Protein AF-A0A8H5TMP4-F1 (afdb_monomer_lite)

Secondary structure (DSSP, 8-state):
-------------------TT--S-TT----HHHHHHHHTT-S-B--TTTTTTT--B-EEB-SSGGGSSSEEETTEEE-GGGSTTGGGG---HHHHHHTTEEEEE-GGG-EEEEEPSSSPPGGGGG--

Organism: Fusarium heterosporum (NCBI:txid42747)

Sequence (128 aa):
MKLLTVSLSMLVSAISAIHLDCAADPNAQCDPAQYCTFTWNNGDCASPGWGSDDAVPLFNECVSDSSCNGKCVNSLCCNTDKLPNGEADCPTTDILSGCCYIRSPGPGGVGSWAPREGDRPSELSCGC

Structure (mmCIF, N/CA/C/O backbone):
data_AF-A0A8H5TMP4-F1
#
_entry.id   AF-A0A8H5TMP4-F1
#
loop_
_atom_site.group_PDB
_atom_site.id
_atom_site.type_symbol
_atom_site.label_atom_id
_atom_site.label_alt_id
_atom_site.label_comp_id
_atom_site.label_asym_id
_atom_site.label_entity_id
_atom_site.label_seq_id
_atom_site.pdbx_PDB_ins_code
_atom_site.Cartn_x
_atom_site.Cartn_y
_atom_site.Cartn_z
_atom_site.occupancy
_atom_site.B_iso_or_equiv
_atom_site.auth_seq_id
_atom_site.auth_comp_id
_atom_site.auth_asym_id
_atom_site.auth_atom_id
_atom_site.pdbx_PDB_model_num
ATOM 1 N N . MET A 1 1 ? -9.477 -43.027 45.858 1.00 41.84 1 MET A N 1
ATOM 2 C CA . MET A 1 1 ? -8.979 -42.884 44.473 1.00 41.84 1 MET A CA 1
ATOM 3 C C . MET A 1 1 ? -9.675 -41.677 43.860 1.00 41.84 1 MET A C 1
ATOM 5 O O . MET A 1 1 ? -10.896 -41.664 43.819 1.00 41.84 1 MET A O 1
ATOM 9 N N . LYS A 1 2 ? -8.923 -40.615 43.546 1.00 38.06 2 LYS A N 1
ATOM 10 C CA . LYS A 1 2 ? -9.437 -39.346 43.001 1.00 38.06 2 LYS A CA 1
ATOM 11 C C . LYS A 1 2 ? -9.620 -39.503 41.488 1.00 38.06 2 LYS A C 1
ATOM 13 O O . LYS A 1 2 ? -8.636 -39.774 40.808 1.00 38.06 2 LYS A O 1
ATOM 18 N N . LEU A 1 3 ? -10.844 -39.347 40.978 1.00 38.72 3 LEU A N 1
ATOM 19 C CA . LEU A 1 3 ? -11.077 -39.173 39.543 1.00 38.72 3 LEU A CA 1
ATOM 20 C C . LEU A 1 3 ? -10.707 -37.732 39.172 1.00 38.72 3 LEU A C 1
ATOM 22 O O . LEU A 1 3 ? -11.315 -36.787 39.668 1.00 38.72 3 LEU A O 1
ATOM 26 N N . LEU A 1 4 ? -9.684 -37.578 38.334 1.00 41.12 4 LEU A N 1
ATOM 27 C CA . LEU A 1 4 ? -9.340 -36.318 37.683 1.00 41.12 4 LEU A CA 1
ATOM 28 C C . LEU A 1 4 ? -10.185 -36.195 36.415 1.00 41.12 4 LEU A C 1
ATOM 30 O O . LEU A 1 4 ? -9.954 -36.901 35.435 1.00 41.12 4 LEU A O 1
ATOM 34 N N . THR A 1 5 ? -11.173 -35.308 36.448 1.00 44.91 5 THR A N 1
ATOM 35 C CA . THR A 1 5 ? -11.921 -34.884 35.265 1.00 44.91 5 THR A CA 1
ATOM 36 C C . THR A 1 5 ? -11.009 -33.988 34.430 1.00 44.91 5 THR A C 1
ATOM 38 O O . THR A 1 5 ? -10.711 -32.861 34.822 1.00 44.91 5 THR A O 1
ATOM 41 N N . VAL A 1 6 ? -10.524 -34.493 33.297 1.00 41.47 6 VAL A N 1
ATOM 42 C CA . VAL A 1 6 ? -9.788 -33.689 32.316 1.00 41.47 6 VAL A CA 1
ATOM 43 C C . VAL A 1 6 ? -10.819 -32.911 31.504 1.00 41.47 6 VAL A C 1
ATOM 45 O O . VAL A 1 6 ? -11.528 -33.479 30.677 1.00 41.47 6 VAL A O 1
ATOM 48 N N . SER A 1 7 ? -10.940 -31.614 31.785 1.00 49.72 7 SER A N 1
ATOM 49 C CA . SER A 1 7 ? -11.735 -30.696 30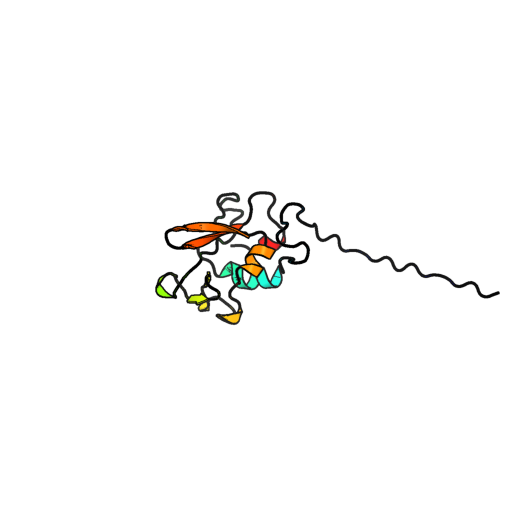.972 1.00 49.72 7 SER A CA 1
ATOM 50 C C . SER A 1 7 ? -10.984 -30.436 29.669 1.00 49.72 7 SER A C 1
ATOM 52 O O . SER A 1 7 ? -9.974 -29.735 29.653 1.00 49.72 7 SER A O 1
ATOM 54 N N . LEU A 1 8 ? -11.458 -31.044 28.583 1.00 39.72 8 LEU A N 1
ATOM 55 C CA . LEU A 1 8 ? -10.983 -30.795 27.229 1.00 39.72 8 LEU A CA 1
ATOM 56 C C . LEU A 1 8 ? -11.587 -29.462 26.763 1.00 39.72 8 LEU A C 1
ATOM 58 O O . LEU A 1 8 ? -12.682 -29.430 26.205 1.00 39.72 8 LEU A O 1
ATOM 62 N N . SER A 1 9 ? -10.912 -28.350 27.060 1.00 47.06 9 SER A N 1
ATOM 63 C CA . SER A 1 9 ? -11.263 -27.051 26.482 1.00 47.06 9 SER A CA 1
ATOM 64 C C . SER A 1 9 ? -11.087 -27.136 24.969 1.00 47.06 9 SER A C 1
ATOM 66 O O . SER A 1 9 ? -9.966 -27.240 24.475 1.00 47.06 9 SER A O 1
ATOM 68 N N . MET A 1 10 ? -12.205 -27.123 24.244 1.00 39.44 10 MET A N 1
ATOM 69 C CA . MET A 1 10 ? -12.232 -26.931 22.799 1.00 39.44 10 MET A CA 1
ATOM 70 C C . MET A 1 10 ? -11.529 -25.607 22.483 1.00 39.44 10 MET A C 1
ATOM 72 O O . MET A 1 10 ? -12.084 -24.536 22.730 1.00 39.44 10 MET A O 1
ATOM 76 N N . LEU A 1 11 ? -10.311 -25.673 21.936 1.00 38.59 11 LEU A N 1
ATOM 77 C CA . LEU A 1 11 ? -9.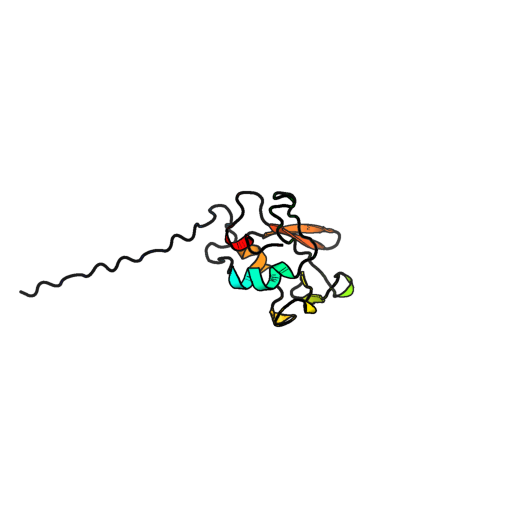810 -24.593 21.097 1.00 38.59 11 LEU A CA 1
ATOM 78 C C . LEU A 1 11 ? -10.761 -24.523 19.902 1.00 38.59 11 LEU A C 1
ATOM 80 O O . LEU A 1 11 ? -10.691 -25.344 18.988 1.00 38.59 11 LEU A O 1
ATOM 84 N N . VAL A 1 12 ? -11.673 -23.555 19.925 1.00 38.44 12 VAL A N 1
ATOM 85 C CA . VAL A 1 12 ? -12.284 -23.053 18.701 1.00 38.44 12 VAL A CA 1
ATOM 86 C C . VAL A 1 12 ? -11.155 -22.341 17.969 1.00 38.44 12 VAL A C 1
ATOM 88 O O . VAL A 1 12 ? -10.910 -21.156 18.175 1.00 38.44 12 VAL A O 1
ATOM 91 N N . SER A 1 13 ? -10.395 -23.092 17.174 1.00 40.19 13 SER A N 1
ATOM 92 C CA . SER A 1 13 ? -9.612 -22.496 16.105 1.00 40.19 13 SER A CA 1
ATOM 93 C C . SER A 1 13 ? -10.632 -21.823 15.202 1.00 40.19 13 SER A C 1
ATOM 95 O O . SER A 1 13 ? -11.361 -22.500 14.479 1.00 40.19 13 SER A O 1
ATOM 97 N N . ALA A 1 14 ? -10.744 -20.499 15.312 1.00 39.28 14 ALA A N 1
ATOM 98 C CA . ALA A 1 14 ? -11.318 -19.7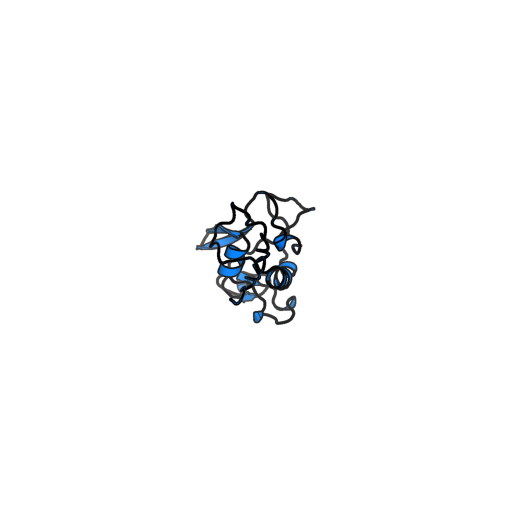00 14.253 1.00 39.28 14 ALA A CA 1
ATOM 99 C C . ALA A 1 14 ? -10.510 -20.064 13.010 1.00 39.28 14 ALA A C 1
ATOM 101 O O . ALA A 1 14 ? -9.348 -19.686 12.870 1.00 39.28 14 ALA A O 1
ATOM 102 N N . ILE A 1 15 ? -11.093 -20.908 12.165 1.00 44.28 15 ILE A N 1
ATOM 103 C CA . ILE A 1 15 ? -10.634 -21.075 10.801 1.00 44.28 15 ILE A CA 1
ATOM 104 C C . ILE A 1 15 ? -11.044 -19.756 10.159 1.00 44.28 15 ILE A C 1
ATOM 106 O O . ILE A 1 15 ? -12.109 -19.651 9.557 1.00 44.28 15 ILE A O 1
ATOM 110 N N . SER A 1 16 ? -10.237 -18.712 10.371 1.00 42.50 16 SER A N 1
ATOM 111 C CA . SER A 1 16 ? -10.136 -17.651 9.383 1.00 42.50 16 SER A CA 1
ATOM 112 C C . SER A 1 16 ? -9.931 -18.400 8.082 1.00 42.50 16 SER A C 1
ATOM 114 O O . SER A 1 16 ? -9.061 -19.274 8.026 1.00 42.50 16 SER A O 1
ATOM 116 N N . ALA A 1 17 ? -10.812 -18.186 7.109 1.00 42.97 17 ALA A N 1
ATOM 117 C CA . ALA A 1 17 ? -10.637 -18.743 5.788 1.00 42.97 17 ALA A CA 1
ATOM 118 C C . ALA A 1 17 ? -9.253 -18.290 5.324 1.00 42.97 17 ALA A C 1
ATOM 120 O O . ALA A 1 17 ? -9.056 -17.145 4.936 1.00 42.97 17 ALA A O 1
ATOM 121 N N . ILE A 1 18 ? -8.259 -19.165 5.478 1.00 45.44 18 ILE A N 1
ATOM 122 C CA . ILE A 1 18 ? -6.948 -18.950 4.908 1.00 45.44 18 ILE A CA 1
ATOM 123 C C . ILE A 1 18 ? -7.265 -18.987 3.426 1.00 45.44 18 ILE A C 1
ATOM 125 O O . ILE A 1 18 ? -7.611 -20.049 2.905 1.00 45.44 18 ILE A O 1
ATOM 129 N N . HIS A 1 19 ? -7.250 -17.823 2.782 1.00 48.38 19 HIS A N 1
ATOM 130 C CA . HIS A 1 19 ? -7.193 -17.735 1.336 1.00 48.38 19 HIS A CA 1
ATOM 131 C C . HIS A 1 19 ? -5.973 -18.562 0.934 1.00 48.38 19 HIS A C 1
ATOM 133 O O . HIS A 1 19 ? -4.838 -18.100 1.037 1.00 48.38 19 HIS A 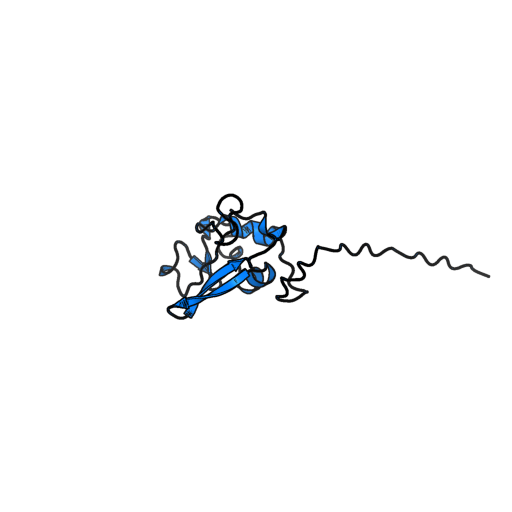O 1
ATOM 139 N N . LEU A 1 20 ? -6.206 -19.831 0.585 1.00 44.38 20 LEU A N 1
ATOM 140 C CA . LEU A 1 20 ? -5.176 -20.860 0.412 1.00 44.38 20 LEU A CA 1
ATOM 141 C C . LEU A 1 20 ? -4.172 -20.467 -0.688 1.00 44.38 20 LEU A C 1
ATOM 143 O O . LEU A 1 20 ? -3.061 -20.987 -0.740 1.00 44.38 20 LEU A O 1
ATOM 147 N N . ASP A 1 21 ? -4.547 -19.484 -1.506 1.00 52.22 21 ASP A N 1
ATOM 148 C CA . ASP A 1 21 ? -3.784 -18.926 -2.610 1.00 52.22 21 ASP A CA 1
ATOM 149 C C . ASP A 1 21 ? -3.118 -17.567 -2.310 1.00 52.22 21 ASP A C 1
ATOM 151 O O . ASP A 1 21 ? -2.347 -17.082 -3.133 1.00 52.22 21 ASP A O 1
ATOM 155 N N . CYS A 1 22 ? -3.345 -16.939 -1.156 1.00 55.81 22 CYS A N 1
ATOM 156 C CA . CYS A 1 22 ? -2.687 -15.687 -0.756 1.00 55.81 22 CYS A CA 1
ATOM 157 C C . CYS A 1 22 ? -1.468 -15.930 0.146 1.00 55.81 22 CYS A C 1
ATOM 159 O O . CYS A 1 22 ? -1.303 -15.290 1.179 1.00 55.81 22 CYS A O 1
ATOM 161 N N . ALA A 1 23 ? -0.602 -16.885 -0.184 1.00 48.66 23 ALA A N 1
ATOM 162 C CA . ALA A 1 23 ? 0.581 -17.133 0.635 1.00 48.66 23 ALA A CA 1
ATOM 163 C C . ALA A 1 23 ? 1.699 -16.110 0.341 1.00 48.66 23 ALA A C 1
ATOM 165 O O . ALA A 1 23 ? 2.709 -16.445 -0.276 1.00 48.66 23 ALA A O 1
ATOM 166 N N . ALA A 1 24 ? 1.536 -14.874 0.813 1.00 48.69 24 ALA A N 1
ATOM 167 C CA . ALA A 1 24 ? 2.658 -14.029 1.209 1.00 48.69 24 ALA A CA 1
ATOM 168 C C . ALA A 1 24 ? 2.711 -14.063 2.745 1.00 48.69 24 ALA A C 1
ATOM 170 O O . ALA A 1 24 ? 2.100 -13.242 3.404 1.00 48.69 24 ALA A O 1
ATOM 171 N N . ASP A 1 25 ? 3.394 -15.077 3.289 1.00 51.16 25 ASP A N 1
ATOM 172 C CA . ASP A 1 25 ? 3.502 -15.401 4.724 1.00 51.16 25 ASP A CA 1
ATOM 173 C C . ASP A 1 25 ? 2.180 -15.847 5.407 1.00 51.16 25 ASP A C 1
ATOM 175 O O . ASP A 1 25 ? 1.275 -15.044 5.615 1.00 51.16 25 ASP A O 1
ATOM 179 N N . PRO A 1 26 ? 2.052 -17.116 5.847 1.00 47.22 26 PRO A N 1
ATOM 180 C CA . PRO A 1 26 ? 0.881 -17.584 6.601 1.00 47.22 26 PRO A CA 1
ATOM 181 C C . PRO A 1 26 ? 0.676 -16.887 7.963 1.00 47.22 26 PRO A C 1
ATOM 183 O O . PRO A 1 26 ? -0.348 -17.118 8.606 1.00 47.22 26 PRO A O 1
ATOM 186 N N . ASN A 1 27 ? 1.623 -16.054 8.412 1.00 48.97 27 ASN A N 1
ATOM 187 C CA . ASN A 1 27 ? 1.503 -15.212 9.604 1.00 48.97 27 ASN A CA 1
ATOM 188 C C . ASN A 1 27 ? 1.148 -13.750 9.291 1.00 48.97 27 ASN A C 1
ATOM 190 O O . ASN A 1 27 ? 0.788 -13.017 10.212 1.00 48.97 27 ASN A O 1
ATOM 194 N N . ALA A 1 28 ? 1.239 -13.311 8.032 1.00 55.56 28 ALA A N 1
ATOM 195 C CA . ALA A 1 28 ? 0.822 -11.975 7.622 1.00 55.56 28 ALA A CA 1
ATOM 196 C C . ALA A 1 28 ? -0.668 -12.015 7.268 1.00 55.56 28 ALA A C 1
ATOM 198 O O . ALA A 1 28 ? -1.062 -12.161 6.116 1.00 55.56 28 ALA A O 1
ATOM 199 N N . GLN A 1 29 ? -1.513 -11.944 8.293 1.00 67.88 29 GLN A N 1
ATOM 200 C CA . GLN A 1 29 ? -2.945 -11.760 8.094 1.00 67.88 29 GLN A CA 1
ATOM 201 C C . GLN A 1 29 ? -3.211 -10.288 7.785 1.00 67.88 29 GLN A C 1
ATOM 203 O O . GLN A 1 29 ? -2.753 -9.410 8.516 1.00 67.88 29 GLN A O 1
ATOM 208 N N . CYS A 1 30 ? -3.958 -10.021 6.716 1.00 79.25 30 CYS A N 1
ATOM 209 C CA . CYS A 1 30 ? -4.501 -8.694 6.469 1.00 79.25 30 CYS A CA 1
ATOM 210 C C . CYS A 1 30 ? -5.370 -8.290 7.660 1.00 79.25 30 CYS A C 1
ATOM 212 O O . CYS A 1 30 ? -6.385 -8.935 7.919 1.00 79.25 30 CYS A O 1
ATOM 214 N N . ASP A 1 31 ? -4.978 -7.250 8.395 1.00 84.44 31 ASP A N 1
ATOM 215 C CA . ASP A 1 31 ? -5.850 -6.655 9.403 1.00 84.44 31 ASP A CA 1
ATOM 216 C C . ASP A 1 31 ? -6.907 -5.815 8.671 1.00 84.44 31 ASP A C 1
ATOM 218 O O . ASP A 1 31 ? -6.558 -4.777 8.092 1.00 84.44 31 ASP A O 1
ATOM 222 N N . PRO A 1 32 ? -8.194 -6.214 8.697 1.00 82.81 32 PRO A N 1
ATOM 223 C CA . PRO A 1 32 ? -9.235 -5.472 8.012 1.00 82.81 32 PRO A CA 1
ATOM 224 C C . PRO A 1 32 ? -9.334 -4.052 8.554 1.00 82.81 32 PRO A C 1
ATOM 226 O O . PRO A 1 32 ? -9.410 -3.124 7.770 1.00 82.81 32 PRO A O 1
ATOM 229 N N . ALA A 1 33 ? -9.272 -3.837 9.871 1.00 85.62 33 ALA A N 1
ATOM 230 C CA . ALA A 1 33 ? -9.437 -2.502 10.444 1.00 85.62 33 ALA A CA 1
ATOM 231 C C . ALA A 1 33 ? -8.319 -1.555 9.987 1.00 85.62 33 ALA A C 1
ATOM 233 O O . ALA A 1 33 ? -8.580 -0.405 9.614 1.00 85.62 33 ALA A O 1
ATOM 234 N N . GLN A 1 34 ? -7.084 -2.057 9.951 1.00 87.31 34 GLN A N 1
ATOM 235 C CA . GLN A 1 34 ? -5.951 -1.310 9.420 1.00 87.31 34 GLN A CA 1
ATOM 236 C C . GLN A 1 34 ? -6.121 -1.042 7.919 1.00 87.31 34 GLN A C 1
ATOM 238 O O . GLN A 1 34 ? -5.982 0.101 7.491 1.00 87.31 34 GLN A O 1
ATOM 243 N N . TYR A 1 35 ? -6.500 -2.055 7.135 1.00 87.00 35 TYR A N 1
ATOM 244 C CA . TYR A 1 35 ? -6.773 -1.927 5.701 1.00 87.00 35 TYR A CA 1
ATOM 245 C C . TYR A 1 35 ? -7.864 -0.888 5.404 1.00 87.00 35 TYR A C 1
ATOM 247 O O . TYR A 1 35 ? -7.658 0.045 4.627 1.00 87.00 35 TYR A O 1
ATOM 255 N N . CYS A 1 36 ? -9.014 -0.976 6.074 1.00 86.06 36 CYS A N 1
ATOM 256 C CA . CYS A 1 36 ? -10.130 -0.043 5.908 1.00 86.06 36 CYS A CA 1
ATOM 257 C C . CYS A 1 36 ? -9.710 1.405 6.219 1.00 86.06 36 CYS A C 1
ATOM 259 O O . CYS A 1 36 ? -10.224 2.333 5.603 1.00 86.06 36 CYS A O 1
ATOM 261 N N . THR A 1 37 ? -8.753 1.610 7.133 1.00 89.19 37 THR A N 1
ATOM 262 C CA . THR A 1 37 ? -8.282 2.954 7.504 1.00 89.19 37 THR A CA 1
ATOM 263 C C . THR A 1 37 ? -7.634 3.677 6.326 1.00 89.19 37 THR A C 1
ATOM 265 O O . THR A 1 37 ? -7.865 4.871 6.143 1.00 89.19 37 THR A O 1
ATOM 268 N N . PHE A 1 38 ? -6.857 2.967 5.503 1.00 87.69 38 PHE A N 1
ATOM 269 C CA . PHE A 1 38 ? -6.102 3.593 4.419 1.00 87.69 38 PHE A CA 1
ATOM 270 C C . PHE A 1 38 ? -6.658 3.367 3.019 1.00 87.69 38 PHE A C 1
ATOM 272 O O . PHE A 1 38 ? -6.155 3.944 2.071 1.00 87.69 38 PHE A O 1
ATOM 279 N N . THR A 1 39 ? -7.678 2.546 2.830 1.00 83.81 39 THR A N 1
ATOM 280 C CA . THR A 1 39 ? -8.150 2.179 1.480 1.00 83.81 39 THR A CA 1
ATOM 281 C C . THR A 1 39 ? -9.042 3.218 0.834 1.00 83.81 39 THR A C 1
ATOM 283 O O . THR A 1 39 ? -9.023 3.382 -0.382 1.00 83.81 39 THR A O 1
ATOM 286 N N . TRP A 1 40 ? -9.733 3.999 1.657 1.00 68.44 40 TRP A N 1
ATOM 287 C CA . TRP A 1 40 ? -10.583 5.110 1.233 1.00 68.44 40 TRP A CA 1
ATOM 288 C C . TRP A 1 40 ? -9.784 6.342 0.787 1.00 68.44 40 TRP A C 1
ATOM 290 O O . TRP A 1 40 ? -10.358 7.348 0.371 1.00 68.44 40 TRP A O 1
ATOM 300 N N . ASN A 1 41 ? -8.453 6.294 0.893 1.00 69.06 41 ASN A N 1
ATOM 301 C CA . ASN A 1 41 ? -7.579 7.411 0.558 1.00 69.06 41 ASN A CA 1
ATOM 302 C C . ASN A 1 41 ? -7.095 7.392 -0.898 1.00 69.06 41 ASN A C 1
ATOM 304 O O . ASN A 1 41 ? -6.364 8.302 -1.287 1.00 69.06 41 ASN A O 1
ATOM 308 N N . ASN A 1 42 ? -7.468 6.386 -1.691 1.00 67.12 42 ASN A N 1
ATOM 309 C CA . ASN A 1 42 ? -6.924 6.193 -3.025 1.00 67.12 42 ASN A CA 1
ATOM 310 C C . ASN A 1 42 ? -7.941 6.572 -4.106 1.00 67.12 42 ASN A C 1
ATOM 312 O O . ASN A 1 42 ? -9.102 6.189 -4.034 1.00 67.12 42 ASN A O 1
ATOM 316 N N . GLY A 1 43 ? -7.506 7.362 -5.090 1.00 63.56 43 GLY A N 1
ATOM 317 C CA . GLY A 1 43 ? -8.354 7.791 -6.205 1.00 63.56 43 GLY A CA 1
ATOM 318 C C . GLY A 1 43 ? -8.443 6.761 -7.332 1.00 63.56 43 GLY A C 1
ATOM 319 O O . GLY A 1 43 ? -9.361 6.837 -8.146 1.00 63.56 43 GLY A O 1
ATOM 320 N N . ASP A 1 44 ? -7.513 5.802 -7.368 1.00 75.12 44 ASP A N 1
ATOM 321 C CA . ASP A 1 44 ? -7.476 4.738 -8.368 1.00 75.12 44 ASP A CA 1
ATOM 322 C C . ASP A 1 44 ? -8.246 3.515 -7.862 1.00 75.12 44 ASP A C 1
ATOM 324 O O . ASP A 1 44 ? -7.695 2.563 -7.301 1.00 75.12 44 ASP A O 1
ATOM 328 N N . CYS A 1 45 ? -9.560 3.575 -8.062 1.00 76.75 45 CYS A N 1
ATOM 329 C CA . CYS A 1 45 ? -10.514 2.541 -7.690 1.00 76.75 45 CYS A CA 1
ATOM 330 C C . CYS A 1 45 ? -10.981 1.797 -8.944 1.00 76.75 45 CYS A C 1
ATOM 332 O O . CYS A 1 45 ? -11.861 2.281 -9.649 1.00 76.75 45 CYS A O 1
ATOM 334 N N . ALA A 1 46 ? -10.355 0.658 -9.242 1.00 72.06 46 ALA A N 1
ATOM 335 C CA . ALA A 1 46 ? -10.813 -0.366 -10.190 1.00 72.06 46 ALA A CA 1
ATOM 336 C C . ALA A 1 46 ? -9.665 -1.359 -10.393 1.00 72.06 46 ALA A C 1
ATOM 338 O O . ALA A 1 46 ? -8.824 -1.186 -11.278 1.00 72.06 46 ALA A O 1
ATOM 339 N N . SER A 1 47 ? -9.620 -2.411 -9.576 1.00 77.62 47 SER A N 1
ATOM 340 C CA . SER A 1 47 ? -8.760 -3.544 -9.903 1.00 77.62 47 SER A CA 1
ATOM 341 C C . SER A 1 47 ? -9.228 -4.151 -11.235 1.00 77.62 47 SER A C 1
ATOM 343 O O . SER A 1 47 ? -10.427 -4.418 -11.376 1.00 77.62 47 SER A O 1
ATOM 345 N N . PRO A 1 48 ? -8.333 -4.379 -12.216 1.00 69.56 48 PRO A N 1
ATOM 346 C CA . PRO A 1 48 ? -8.716 -4.853 -13.548 1.00 69.56 48 PRO A CA 1
ATOM 347 C C . PRO A 1 48 ? -9.479 -6.189 -13.539 1.00 69.56 48 PRO A C 1
ATOM 349 O O . PRO A 1 48 ? -10.244 -6.443 -14.467 1.00 69.56 48 PRO A O 1
ATOM 352 N N . GLY A 1 49 ? -9.334 -6.994 -12.482 1.00 72.25 49 GLY A N 1
ATOM 353 C CA . GLY A 1 49 ? -10.008 -8.285 -12.331 1.00 72.25 49 GLY A CA 1
ATOM 354 C C . GLY A 1 49 ? -11.386 -8.252 -11.664 1.00 72.25 49 GLY A C 1
ATOM 355 O O . GLY A 1 49 ? -12.073 -9.270 -11.688 1.00 72.25 49 GLY A O 1
ATOM 356 N N . TRP A 1 50 ? -11.802 -7.126 -11.069 1.00 75.00 50 TRP A N 1
ATOM 357 C CA . TRP A 1 50 ? -13.018 -7.057 -10.237 1.00 75.00 50 TRP A CA 1
ATOM 358 C C . TRP A 1 50 ? -14.073 -6.051 -10.726 1.00 75.00 50 TRP A C 1
ATOM 360 O O . TRP A 1 50 ? -15.215 -6.086 -10.294 1.00 75.00 50 TRP A O 1
ATOM 370 N N . GLY A 1 51 ? -13.776 -5.230 -11.734 1.00 71.06 51 GLY A N 1
ATOM 371 C CA . GLY A 1 51 ? -14.771 -4.304 -12.289 1.00 71.06 51 GLY A CA 1
ATOM 372 C C . GLY A 1 51 ? -15.138 -3.164 -11.327 1.00 71.06 51 GLY A C 1
ATOM 373 O O . GLY A 1 51 ? -14.526 -2.989 -10.277 1.00 71.06 51 GLY A O 1
ATOM 374 N N . SER A 1 52 ? -16.096 -2.322 -11.727 1.00 71.81 52 SER A N 1
ATOM 375 C CA . SER A 1 52 ? -16.435 -1.088 -10.997 1.00 71.81 52 SER A CA 1
ATOM 376 C C . SER A 1 52 ? -17.320 -1.304 -9.771 1.00 71.81 52 SER A C 1
ATOM 378 O O . SER A 1 52 ? -17.236 -0.521 -8.833 1.00 71.81 52 SER A O 1
ATOM 380 N N . ASP A 1 53 ? -18.165 -2.338 -9.783 1.00 71.75 53 ASP A N 1
ATOM 381 C CA . ASP A 1 53 ? -19.085 -2.642 -8.676 1.00 71.75 53 ASP A CA 1
ATOM 382 C C . ASP A 1 53 ? -18.375 -3.394 -7.532 1.00 71.75 53 ASP A C 1
ATOM 384 O O . ASP A 1 53 ? -18.840 -3.375 -6.395 1.00 71.75 53 ASP A O 1
ATOM 388 N N . ASP A 1 54 ? -17.207 -3.982 -7.821 1.00 72.56 54 ASP A N 1
ATOM 389 C CA . ASP A 1 54 ? -16.271 -4.554 -6.849 1.00 72.56 54 ASP A CA 1
ATOM 390 C C . ASP A 1 54 ? -14.933 -3.798 -6.869 1.00 72.56 54 ASP A C 1
ATOM 392 O O . ASP A 1 54 ? -13.850 -4.393 -6.853 1.00 72.56 54 ASP A O 1
ATOM 396 N N . ALA A 1 55 ? -15.000 -2.465 -6.929 1.00 79.31 55 ALA A N 1
ATOM 397 C CA . ALA A 1 55 ? -13.810 -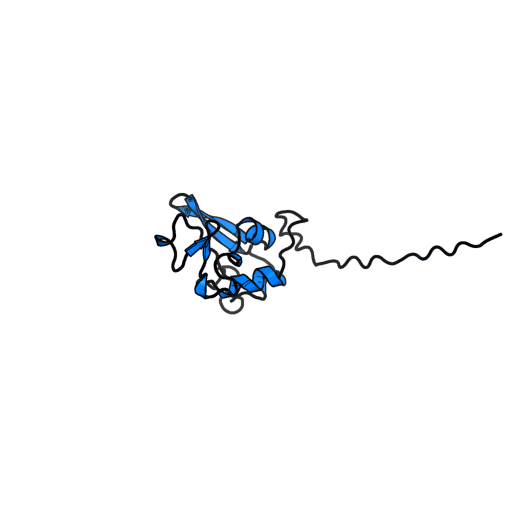1.633 -6.937 1.00 79.31 55 ALA A CA 1
ATOM 398 C C . ALA A 1 55 ? -12.949 -1.894 -5.689 1.00 79.31 55 ALA A C 1
ATOM 400 O O . ALA A 1 55 ? -13.405 -1.949 -4.548 1.00 79.31 55 ALA A O 1
ATOM 401 N N . VAL A 1 56 ? -11.653 -2.070 -5.923 1.00 84.50 56 VAL A N 1
ATOM 402 C CA . VAL A 1 56 ? -10.643 -2.215 -4.876 1.00 84.50 56 VAL A CA 1
ATOM 403 C C . VAL A 1 56 ? -9.505 -1.258 -5.222 1.00 84.50 56 VAL A C 1
ATOM 405 O O . VAL A 1 56 ? -9.153 -1.153 -6.404 1.00 84.50 56 VAL A O 1
ATOM 408 N N . PRO A 1 57 ? -8.950 -0.526 -4.239 1.00 87.50 57 PRO A N 1
ATOM 409 C CA . PRO A 1 57 ? -7.913 0.467 -4.494 1.00 87.50 57 PRO A CA 1
ATOM 410 C C . PRO A 1 57 ? -6.635 -0.170 -5.043 1.00 87.50 57 PRO A C 1
ATOM 412 O O . PRO A 1 57 ? -6.243 -1.255 -4.605 1.00 87.50 57 PRO A O 1
ATOM 415 N N . LEU A 1 58 ? -5.966 0.541 -5.954 1.00 87.75 58 LEU A N 1
ATOM 416 C CA . LEU A 1 58 ? -4.656 0.205 -6.521 1.00 87.75 58 LEU A CA 1
ATOM 417 C C . LEU A 1 58 ? -3.575 1.143 -5.988 1.00 87.75 58 LEU A C 1
ATOM 419 O O . LEU A 1 58 ? -3.656 2.345 -6.207 1.00 87.75 58 LEU A O 1
ATOM 423 N N . PHE A 1 59 ? -2.525 0.642 -5.341 1.00 90.19 59 PHE A N 1
ATOM 424 C CA . PHE A 1 59 ? -1.513 1.515 -4.729 1.00 90.19 59 PHE A CA 1
ATOM 425 C C . PHE A 1 59 ? -0.304 1.712 -5.640 1.00 90.19 59 PHE A C 1
ATOM 427 O O . PHE A 1 59 ? 0.361 0.753 -6.018 1.00 90.19 59 PHE A O 1
ATOM 434 N N . ASN A 1 60 ? 0.020 2.961 -5.960 1.00 91.25 60 ASN A N 1
ATOM 435 C CA . ASN A 1 60 ? 1.182 3.292 -6.782 1.00 91.25 60 ASN A CA 1
ATOM 436 C C . ASN A 1 60 ? 2.401 3.579 -5.906 1.00 91.25 60 ASN A C 1
ATOM 438 O O . ASN A 1 60 ? 2.297 4.270 -4.891 1.00 91.25 60 ASN A O 1
ATOM 442 N N . GLU A 1 61 ? 3.560 3.065 -6.305 1.00 93.12 61 GLU A N 1
ATOM 443 C CA . GLU A 1 61 ? 4.823 3.418 -5.668 1.00 93.12 61 GLU A CA 1
ATOM 444 C C . GLU A 1 61 ? 5.313 4.796 -6.103 1.00 93.12 61 GLU A C 1
ATOM 446 O O . GLU A 1 61 ? 4.961 5.313 -7.164 1.00 93.12 61 GLU A O 1
ATOM 451 N N . CYS A 1 62 ? 6.181 5.376 -5.286 1.00 92.19 62 CYS A N 1
ATOM 452 C CA . CYS A 1 62 ? 6.720 6.706 -5.501 1.00 92.19 62 CYS A CA 1
ATOM 453 C C . CYS A 1 62 ? 8.157 6.823 -4.999 1.00 92.19 62 CYS A C 1
ATOM 455 O O . CYS A 1 62 ? 8.613 6.058 -4.150 1.00 92.19 62 CYS A O 1
ATOM 457 N N . VAL A 1 63 ? 8.861 7.829 -5.519 1.00 92.50 63 VAL A N 1
ATOM 458 C CA . VAL A 1 63 ? 10.216 8.209 -5.075 1.00 92.50 63 VAL A CA 1
ATOM 459 C C . VAL A 1 63 ? 10.252 9.583 -4.401 1.00 92.50 63 VAL A C 1
ATOM 461 O O . VAL A 1 63 ? 11.205 9.901 -3.695 1.00 92.50 63 VAL A O 1
ATOM 464 N N . SER A 1 64 ? 9.229 10.411 -4.628 1.00 93.12 64 SER A N 1
ATOM 465 C CA . SER A 1 64 ? 9.088 11.757 -4.065 1.00 93.12 64 SER A CA 1
ATOM 466 C C . SER A 1 64 ? 7.634 12.228 -4.118 1.00 93.12 64 SER A C 1
ATOM 468 O O . SER A 1 64 ? 6.860 11.773 -4.962 1.00 93.12 64 SER A O 1
ATOM 470 N N . ASP A 1 65 ? 7.273 13.204 -3.281 1.00 92.38 65 ASP A N 1
ATOM 471 C CA . ASP A 1 65 ? 5.921 13.791 -3.249 1.00 92.38 65 ASP A CA 1
ATOM 472 C C . ASP A 1 65 ? 5.465 14.304 -4.624 1.00 92.38 65 ASP A C 1
ATOM 474 O O . ASP A 1 65 ? 4.308 14.153 -4.998 1.00 92.38 65 ASP A O 1
ATOM 478 N N . SER A 1 66 ? 6.389 14.823 -5.440 1.00 90.44 66 SER A N 1
ATOM 479 C CA . SER A 1 66 ? 6.101 15.323 -6.793 1.00 90.44 66 SER A CA 1
ATOM 480 C C . SER A 1 66 ? 5.591 14.262 -7.777 1.00 90.44 66 SER A C 1
ATOM 482 O O . SER A 1 66 ? 5.116 14.621 -8.850 1.00 90.44 66 SER A O 1
ATOM 484 N N . SER A 1 67 ? 5.743 12.973 -7.456 1.00 87.12 67 SER A N 1
ATOM 485 C CA . SER A 1 67 ? 5.241 11.856 -8.271 1.00 87.12 67 SER A CA 1
ATOM 486 C C . SER A 1 67 ? 3.830 11.402 -7.883 1.00 87.12 67 SER A C 1
ATOM 488 O O . SER A 1 67 ? 3.263 10.547 -8.556 1.00 87.12 67 SER A O 1
ATOM 490 N N . CYS A 1 68 ? 3.250 11.998 -6.839 1.00 87.25 68 CYS A N 1
ATOM 491 C CA . CYS A 1 68 ? 1.953 11.631 -6.292 1.00 87.25 68 CYS A CA 1
ATOM 492 C C . CYS A 1 68 ? 0.966 12.797 -6.349 1.00 87.25 68 CYS A C 1
ATOM 494 O O . CYS A 1 68 ? 1.340 13.964 -6.267 1.00 87.25 68 CYS A O 1
ATOM 496 N N . ASN A 1 69 ? -0.326 12.476 -6.379 1.00 83.38 69 ASN A N 1
ATOM 497 C CA . ASN A 1 69 ? -1.383 13.433 -6.052 1.00 83.38 69 ASN A CA 1
ATOM 498 C C . ASN A 1 69 ? -1.613 13.482 -4.527 1.00 83.38 69 ASN A C 1
ATOM 500 O O . ASN A 1 69 ? -2.734 13.310 -4.073 1.00 83.38 69 ASN A O 1
ATOM 504 N N . GLY A 1 70 ? -0.535 13.628 -3.751 1.00 87.62 70 GLY A N 1
ATOM 505 C CA . GLY A 1 70 ? -0.501 13.449 -2.298 1.00 87.62 70 GLY A CA 1
ATOM 506 C C . GLY A 1 70 ? 0.939 13.483 -1.784 1.00 87.62 70 GLY A C 1
ATOM 507 O O . GLY A 1 70 ? 1.769 14.220 -2.314 1.00 87.62 70 GLY A O 1
ATOM 508 N N . LYS A 1 71 ? 1.255 12.663 -0.781 1.00 92.44 71 LYS A N 1
ATOM 509 C CA . LYS A 1 71 ? 2.612 12.496 -0.245 1.00 92.44 71 LYS A CA 1
ATOM 510 C C . LYS A 1 71 ? 3.167 11.117 -0.556 1.00 92.44 71 LYS A C 1
ATOM 512 O O . LYS A 1 71 ? 2.426 10.138 -0.616 1.00 92.44 71 LYS A O 1
ATOM 517 N N . CYS A 1 72 ? 4.477 11.050 -0.732 1.00 93.69 72 CYS A N 1
ATOM 518 C CA . CYS A 1 72 ? 5.201 9.807 -0.883 1.00 93.69 72 CYS A CA 1
ATOM 519 C C . CYS A 1 72 ? 5.632 9.296 0.492 1.00 93.69 72 CYS A C 1
ATOM 521 O O . CYS A 1 72 ? 6.636 9.735 1.052 1.00 93.69 72 CYS A O 1
ATOM 523 N N . VAL A 1 73 ? 4.853 8.369 1.046 1.00 94.19 73 VAL A N 1
ATOM 524 C CA . VAL A 1 73 ? 5.054 7.816 2.391 1.00 94.19 73 VAL A CA 1
ATOM 525 C C . VAL A 1 73 ? 5.264 6.318 2.257 1.00 94.19 73 VAL A C 1
ATOM 527 O O . VAL A 1 73 ? 4.527 5.656 1.536 1.00 94.19 73 VAL A O 1
ATOM 530 N N . ASN A 1 74 ? 6.288 5.766 2.909 1.00 94.06 74 ASN A N 1
ATOM 531 C CA . ASN A 1 74 ? 6.633 4.340 2.797 1.00 94.06 74 ASN A CA 1
ATOM 532 C C . ASN A 1 74 ? 6.836 3.864 1.341 1.00 94.06 74 ASN A C 1
ATOM 534 O O . ASN A 1 74 ? 6.585 2.706 1.018 1.00 94.06 74 ASN A O 1
ATOM 538 N N . SER A 1 75 ? 7.309 4.755 0.461 1.00 93.19 75 SER A N 1
ATOM 539 C CA . SER A 1 75 ? 7.437 4.528 -0.991 1.00 93.19 75 SER A CA 1
ATOM 540 C C . SER A 1 75 ? 6.110 4.276 -1.721 1.00 93.19 75 SER A C 1
ATOM 542 O O . SER A 1 75 ? 6.125 3.745 -2.829 1.00 93.19 75 SER A O 1
ATOM 544 N N . LEU A 1 76 ? 4.976 4.669 -1.135 1.00 92.94 76 LEU A N 1
ATOM 545 C CA . LEU A 1 76 ? 3.640 4.599 -1.723 1.00 92.94 76 LEU A CA 1
ATOM 546 C C . LEU A 1 76 ? 3.002 5.993 -1.775 1.00 92.94 76 LEU A C 1
ATOM 548 O O . LEU A 1 76 ? 3.151 6.805 -0.858 1.00 92.94 76 LEU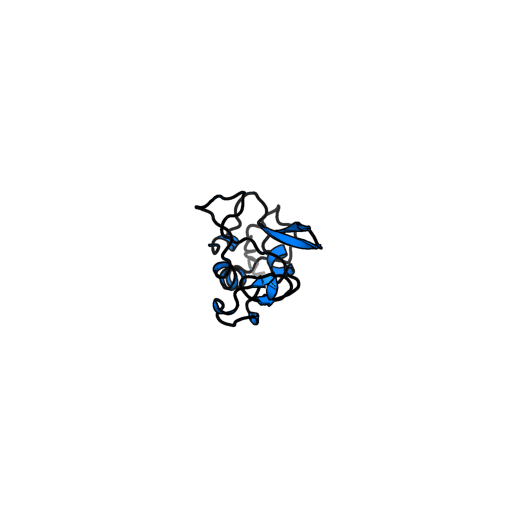 A O 1
ATOM 552 N N . CYS A 1 77 ? 2.274 6.276 -2.854 1.00 91.69 77 CYS A N 1
ATOM 553 C CA . CYS A 1 77 ? 1.472 7.488 -2.942 1.00 91.69 77 CYS A CA 1
ATOM 554 C C . CYS A 1 77 ? 0.303 7.411 -1.963 1.00 91.69 77 CYS A C 1
ATOM 556 O O . CYS A 1 77 ? -0.526 6.506 -2.037 1.00 91.69 77 CYS A O 1
ATOM 558 N N . CYS A 1 78 ? 0.235 8.384 -1.059 1.00 91.25 78 CYS A N 1
ATOM 559 C CA . CYS A 1 78 ? -0.725 8.411 0.026 1.00 91.25 78 CYS A CA 1
ATOM 560 C C . CYS A 1 78 ? -1.349 9.802 0.182 1.00 91.25 78 CYS A C 1
ATOM 562 O O . CYS A 1 78 ? -0.653 10.815 0.286 1.00 91.25 78 CYS A O 1
ATOM 564 N N . ASN A 1 79 ? -2.678 9.855 0.251 1.00 90.06 79 ASN A N 1
ATOM 565 C CA . ASN A 1 79 ? -3.419 11.097 0.470 1.00 90.06 79 ASN A CA 1
ATOM 566 C C . ASN A 1 79 ? -3.605 11.332 1.967 1.00 90.06 79 ASN A C 1
ATOM 568 O O . ASN A 1 79 ? -4.678 11.104 2.521 1.00 90.06 79 ASN A O 1
ATOM 572 N N . THR A 1 80 ? -2.542 11.779 2.628 1.00 89.88 80 THR A N 1
ATOM 573 C CA . THR A 1 80 ? -2.465 11.913 4.093 1.00 89.88 80 THR A CA 1
ATOM 574 C C . THR A 1 80 ? -3.567 12.790 4.677 1.00 89.88 80 THR A C 1
ATOM 576 O O . THR A 1 80 ? -4.068 12.507 5.755 1.00 89.88 80 THR A O 1
ATOM 579 N N . ASP A 1 81 ? -4.013 13.814 3.950 1.00 89.81 81 ASP A N 1
ATOM 580 C CA . ASP A 1 81 ? -5.077 14.724 4.402 1.00 89.81 81 ASP A CA 1
ATOM 581 C C . ASP A 1 81 ? -6.467 14.063 4.438 1.00 89.81 81 ASP A C 1
ATOM 583 O O . ASP A 1 81 ? -7.437 14.654 4.916 1.00 89.81 81 ASP A O 1
ATOM 587 N N . LYS A 1 82 ? -6.587 12.848 3.893 1.00 86.94 82 LYS A N 1
ATOM 588 C CA . LYS A 1 82 ? -7.797 12.020 3.930 1.00 86.94 82 LYS A CA 1
ATOM 589 C C . LYS A 1 82 ? -7.749 10.959 5.028 1.00 86.94 82 LYS A C 1
ATOM 591 O O . LYS A 1 82 ? -8.729 10.238 5.189 1.00 86.94 82 LYS A O 1
ATOM 596 N N . LEU A 1 83 ? -6.645 10.870 5.771 1.00 88.44 83 LEU A N 1
ATOM 597 C CA . LEU A 1 83 ? -6.437 9.874 6.816 1.00 88.44 83 LEU A CA 1
ATOM 598 C C . LEU A 1 83 ? -6.621 10.469 8.220 1.00 88.44 83 LEU A C 1
ATOM 600 O O . LEU A 1 83 ? -6.171 11.593 8.458 1.00 88.44 83 LEU A O 1
ATOM 604 N N . PRO A 1 84 ? -7.224 9.727 9.172 1.00 89.62 84 PRO A N 1
ATOM 605 C CA . PRO A 1 84 ? -7.435 10.197 10.544 1.00 89.62 84 PRO A CA 1
ATOM 606 C C . PRO A 1 84 ? -6.157 10.653 11.259 1.00 89.62 84 PRO A C 1
ATOM 608 O O . PRO A 1 84 ? -6.180 11.670 11.951 1.00 89.62 84 PRO A O 1
ATOM 611 N N . ASN A 1 85 ? -5.045 9.934 11.070 1.00 91.62 85 ASN A N 1
ATOM 612 C CA . ASN A 1 85 ? -3.748 10.232 11.683 1.00 91.62 85 ASN A CA 1
ATOM 613 C C . ASN A 1 85 ? -2.682 10.670 10.661 1.00 91.62 85 ASN A C 1
ATOM 615 O O . ASN A 1 85 ? -1.481 10.606 10.939 1.00 91.62 85 ASN A O 1
ATOM 619 N N . GLY A 1 86 ? -3.094 11.130 9.477 1.00 91.06 86 GLY A N 1
ATOM 620 C CA . GLY A 1 86 ? -2.169 11.619 8.456 1.00 91.06 86 GLY A CA 1
ATOM 621 C C . GLY A 1 86 ? -1.209 10.539 7.945 1.00 91.06 86 GLY A C 1
ATOM 622 O O . GLY A 1 86 ? -1.617 9.426 7.631 1.00 91.06 86 GLY A O 1
ATOM 623 N N . GLU A 1 87 ? 0.082 10.875 7.861 1.00 92.56 87 GLU A N 1
ATOM 624 C CA . GLU A 1 87 ? 1.150 9.989 7.357 1.00 92.56 87 GLU A CA 1
ATOM 625 C C . GLU A 1 87 ? 1.264 8.656 8.117 1.00 92.56 87 GLU A C 1
ATOM 627 O O . GLU A 1 87 ? 1.664 7.655 7.528 1.00 92.56 87 GLU A O 1
ATOM 632 N N . ALA A 1 88 ? 0.891 8.621 9.402 1.00 92.56 88 ALA A N 1
ATOM 633 C CA . ALA A 1 88 ? 1.005 7.425 10.238 1.00 92.56 88 ALA A CA 1
ATOM 634 C C . ALA A 1 88 ? 0.062 6.289 9.812 1.00 92.56 88 ALA A C 1
ATOM 636 O O . ALA A 1 88 ? 0.355 5.124 10.073 1.00 92.56 88 ALA A O 1
ATOM 637 N N . ASP A 1 89 ? -1.041 6.627 9.144 1.00 91.25 89 ASP A N 1
ATOM 638 C CA . ASP A 1 89 ? -2.020 5.658 8.655 1.00 91.25 89 ASP A CA 1
ATOM 639 C C . ASP A 1 89 ? -1.711 5.201 7.216 1.00 91.25 89 ASP A C 1
ATOM 641 O O . ASP A 1 89 ? -2.420 4.353 6.681 1.00 91.25 89 ASP A O 1
ATOM 645 N N . CYS A 1 90 ? -0.681 5.741 6.552 1.00 91.50 90 CYS A N 1
ATOM 646 C CA . CYS A 1 90 ? -0.321 5.303 5.203 1.00 91.50 90 CYS A CA 1
ATOM 647 C C . CYS A 1 90 ? 0.169 3.845 5.208 1.00 91.50 90 CYS A C 1
ATOM 649 O O . CYS A 1 90 ? 0.956 3.462 6.080 1.00 91.50 90 CYS A O 1
ATOM 651 N N . PRO A 1 91 ? -0.228 3.029 4.216 1.00 91.69 91 PRO A N 1
ATOM 652 C CA . PRO A 1 91 ? 0.167 1.630 4.175 1.00 91.69 91 PRO A CA 1
ATOM 653 C C . PRO A 1 91 ? 1.673 1.479 3.946 1.00 91.69 91 PRO A C 1
ATOM 655 O O . PRO A 1 91 ? 2.360 2.391 3.482 1.00 91.69 91 PRO A O 1
ATOM 658 N N . THR A 1 92 ? 2.182 0.287 4.242 1.00 92.00 92 THR A N 1
ATOM 659 C CA . THR A 1 92 ? 3.502 -0.177 3.809 1.00 92.00 92 THR A CA 1
ATOM 660 C C . THR A 1 92 ? 3.335 -1.278 2.769 1.00 92.00 92 THR A C 1
ATOM 662 O O . THR A 1 92 ? 2.286 -1.918 2.677 1.00 92.00 92 THR A O 1
ATOM 665 N N . THR A 1 93 ? 4.386 -1.545 2.003 1.00 89.50 93 THR A N 1
ATOM 666 C CA . THR A 1 93 ? 4.412 -2.664 1.051 1.00 89.50 93 THR A CA 1
ATOM 667 C C . THR A 1 93 ? 4.269 -4.030 1.735 1.00 89.50 93 THR A C 1
ATOM 669 O O . THR A 1 93 ? 3.689 -4.939 1.142 1.00 89.50 93 THR A O 1
ATOM 672 N N . ASP A 1 94 ? 4.698 -4.167 2.994 1.00 87.19 94 ASP A N 1
ATOM 673 C CA . ASP A 1 94 ? 4.474 -5.372 3.807 1.00 87.19 94 ASP A CA 1
ATOM 674 C C . ASP A 1 94 ? 2.990 -5.573 4.140 1.00 87.19 94 ASP A C 1
ATOM 676 O O . ASP A 1 94 ? 2.469 -6.677 3.984 1.00 87.19 94 ASP A O 1
ATOM 680 N N . ILE A 1 95 ? 2.285 -4.504 4.535 1.00 88.00 95 ILE A N 1
ATOM 681 C CA . ILE A 1 95 ? 0.837 -4.554 4.795 1.00 88.00 95 ILE A CA 1
ATOM 682 C C . ILE A 1 95 ? 0.089 -4.933 3.514 1.00 88.00 95 ILE A C 1
ATOM 684 O O . ILE A 1 95 ? -0.765 -5.815 3.536 1.00 88.00 95 ILE A O 1
ATOM 688 N N . LEU A 1 96 ? 0.433 -4.303 2.385 1.00 88.25 96 LEU A N 1
ATOM 689 C CA . LEU A 1 96 ? -0.172 -4.629 1.092 1.00 88.25 96 LEU A CA 1
ATOM 690 C C . LEU A 1 96 ? 0.067 -6.098 0.718 1.00 88.25 96 LEU A C 1
ATOM 692 O O . LEU A 1 96 ? -0.875 -6.790 0.331 1.00 88.25 96 LEU A O 1
ATOM 696 N N . SER A 1 97 ? 1.292 -6.598 0.897 1.00 85.12 97 SER A N 1
ATOM 697 C CA . SER A 1 97 ? 1.629 -8.005 0.645 1.00 85.12 97 SER A CA 1
ATOM 698 C C . SER A 1 97 ? 0.806 -8.957 1.522 1.00 85.12 97 SER A C 1
ATOM 700 O O . SER A 1 97 ? 0.243 -9.920 1.002 1.00 85.12 97 SER A O 1
ATOM 702 N N . GLY A 1 98 ? 0.662 -8.657 2.820 1.00 82.06 98 GLY A N 1
ATOM 703 C CA . GLY A 1 98 ? -0.197 -9.413 3.743 1.00 82.06 98 GLY A CA 1
ATOM 704 C C . GLY A 1 98 ? -1.690 -9.352 3.388 1.00 82.06 98 GLY A C 1
ATOM 705 O O . GLY A 1 98 ? -2.443 -10.274 3.685 1.00 82.06 98 GLY A O 1
ATOM 706 N N . CYS A 1 99 ? -2.119 -8.307 2.676 1.00 81.56 99 CYS A N 1
ATOM 707 C CA . CYS A 1 99 ? -3.464 -8.153 2.111 1.00 81.56 99 CYS A CA 1
ATOM 708 C C . CYS A 1 99 ? -3.618 -8.699 0.683 1.00 81.56 99 CYS A C 1
ATOM 710 O O . CYS A 1 99 ? -4.517 -8.280 -0.044 1.00 81.56 99 CYS A O 1
ATOM 712 N N . CYS A 1 100 ? -2.766 -9.640 0.267 1.00 81.75 100 CYS A N 1
ATOM 713 C CA . CYS A 1 100 ? -2.800 -10.263 -1.060 1.00 81.75 100 CYS A CA 1
ATOM 714 C C . CYS A 1 100 ? -2.541 -9.312 -2.243 1.00 81.75 100 CYS A C 1
ATOM 716 O O . CYS A 1 100 ? -2.927 -9.629 -3.374 1.00 81.75 100 CYS A O 1
ATOM 718 N N . TYR A 1 101 ? -1.902 -8.161 -2.034 1.00 87.50 101 TYR A N 1
ATOM 719 C CA . TYR A 1 101 ? -1.489 -7.320 -3.152 1.00 87.50 101 TYR A CA 1
ATOM 720 C C . TYR A 1 101 ? -0.204 -7.843 -3.782 1.00 87.50 101 TYR A C 1
ATOM 722 O O . TYR A 1 101 ? 0.769 -8.177 -3.109 1.00 87.50 101 TYR A O 1
ATOM 730 N N . ILE A 1 102 ? -0.192 -7.863 -5.109 1.00 87.44 102 ILE A N 1
ATOM 731 C CA . ILE A 1 102 ? 0.950 -8.236 -5.926 1.00 87.44 102 ILE A CA 1
ATOM 732 C C . ILE A 1 102 ? 1.496 -6.981 -6.587 1.00 87.44 102 ILE A C 1
ATOM 734 O O . ILE A 1 102 ? 0.778 -6.210 -7.230 1.00 87.44 102 ILE A O 1
ATOM 738 N N . ARG A 1 103 ? 2.808 -6.809 -6.460 1.00 91.06 103 ARG A N 1
ATOM 739 C CA . ARG A 1 103 ? 3.540 -5.747 -7.131 1.00 91.06 103 ARG A CA 1
ATOM 740 C C . ARG A 1 103 ? 3.730 -6.064 -8.612 1.00 91.06 103 ARG A C 1
ATOM 742 O O . ARG A 1 103 ? 4.403 -7.029 -8.970 1.00 91.06 103 ARG A O 1
ATOM 749 N N . SER A 1 104 ? 3.231 -5.185 -9.466 1.00 90.38 104 SER A N 1
ATOM 750 C CA . SER A 1 104 ? 3.586 -5.105 -10.878 1.00 90.38 104 SER A CA 1
ATOM 751 C C . SER A 1 104 ? 4.713 -4.082 -11.055 1.00 90.38 104 SER A C 1
ATOM 753 O O . SER A 1 104 ? 4.532 -2.912 -10.717 1.00 90.38 104 SER A O 1
ATOM 755 N N . PRO A 1 105 ? 5.904 -4.482 -11.538 1.00 89.62 105 PRO A N 1
ATOM 756 C CA . PRO A 1 105 ? 6.987 -3.539 -11.781 1.00 89.62 105 PRO A CA 1
ATOM 757 C C . PRO A 1 105 ? 6.625 -2.588 -12.925 1.00 89.62 105 PRO A C 1
ATOM 759 O O . PRO A 1 105 ? 6.141 -3.018 -13.971 1.00 89.62 105 PRO A O 1
ATOM 762 N N . GLY A 1 106 ? 6.909 -1.303 -12.741 1.00 86.25 106 GLY A N 1
ATOM 763 C CA . GLY A 1 106 ? 6.739 -0.271 -13.754 1.00 86.25 106 GLY A CA 1
ATOM 764 C C . GLY A 1 106 ? 8.072 0.335 -14.215 1.00 86.25 106 GLY A C 1
ATOM 765 O O . GLY A 1 106 ? 9.159 -0.057 -13.767 1.00 86.25 106 GLY A O 1
ATOM 766 N N . PRO A 1 107 ? 8.011 1.278 -15.168 1.00 79.50 107 PRO A N 1
ATOM 767 C CA . PRO A 1 107 ? 9.189 1.944 -15.709 1.00 79.50 107 PRO A CA 1
ATOM 768 C C . PRO A 1 107 ? 9.915 2.771 -14.639 1.00 79.50 107 PRO A C 1
ATOM 770 O O . PRO A 1 107 ? 9.299 3.389 -13.780 1.00 79.50 107 PRO A O 1
ATOM 773 N N . GLY A 1 108 ? 11.249 2.806 -14.703 1.00 79.12 108 GLY A N 1
ATOM 774 C CA . GLY A 1 108 ? 12.062 3.599 -13.770 1.00 79.12 108 GLY A CA 1
ATOM 775 C C . GLY A 1 108 ? 12.169 3.023 -12.352 1.00 79.12 108 GLY A C 1
ATOM 776 O O . GLY A 1 108 ? 12.685 3.697 -11.469 1.00 79.12 108 GLY A O 1
ATOM 777 N N . GLY A 1 109 ? 11.716 1.785 -12.131 1.00 80.19 109 GLY A N 1
ATOM 778 C CA . GLY A 1 109 ? 11.835 1.090 -10.846 1.00 80.19 109 GLY A CA 1
ATOM 779 C C . GLY A 1 109 ? 10.646 1.284 -9.905 1.00 80.19 109 GLY A C 1
ATOM 780 O O . GLY A 1 109 ? 10.533 0.515 -8.954 1.00 80.19 109 GLY A O 1
ATOM 781 N N . VAL A 1 110 ? 9.736 2.218 -10.201 1.00 86.88 110 VAL A N 1
ATOM 782 C CA . VAL A 1 110 ? 8.452 2.371 -9.500 1.00 86.88 110 VAL A CA 1
ATOM 783 C C . VAL A 1 110 ? 7.434 1.376 -10.043 1.00 86.88 110 VAL A C 1
ATOM 785 O O . VAL A 1 110 ? 7.341 1.178 -11.252 1.00 86.88 110 VAL A O 1
ATOM 788 N N . GLY A 1 111 ? 6.713 0.700 -9.159 1.00 91.25 111 GLY A N 1
ATOM 789 C CA . GLY A 1 111 ? 5.660 -0.248 -9.504 1.00 91.25 111 GLY A CA 1
ATOM 790 C C . GLY A 1 111 ? 4.277 0.198 -9.051 1.00 91.25 111 GLY A C 1
ATOM 791 O O . GLY A 1 111 ? 4.086 1.275 -8.493 1.00 91.25 111 GLY A O 1
ATOM 792 N N . SER A 1 112 ? 3.310 -0.679 -9.275 1.00 90.88 112 SER A N 1
ATOM 793 C CA . SER A 1 112 ? 1.960 -0.569 -8.740 1.00 90.88 112 SER A CA 1
ATOM 794 C C . SER A 1 112 ? 1.591 -1.863 -8.033 1.00 90.88 112 SER A C 1
ATOM 796 O O . SER A 1 112 ? 2.027 -2.949 -8.412 1.00 90.88 112 SER A O 1
ATOM 798 N N . TRP A 1 113 ? 0.773 -1.758 -7.005 1.00 90.44 113 TRP A N 1
ATOM 799 C CA . TRP A 1 113 ? 0.278 -2.865 -6.215 1.00 90.44 113 TRP A CA 1
ATOM 800 C C . TRP A 1 113 ? -1.199 -3.028 -6.523 1.00 90.44 113 TRP A C 1
ATOM 802 O O . TRP A 1 113 ? -2.003 -2.128 -6.270 1.00 90.44 113 TRP A O 1
ATOM 812 N N . ALA A 1 114 ? -1.544 -4.192 -7.057 1.00 87.94 114 ALA A N 1
ATOM 813 C CA . ALA A 1 114 ? -2.915 -4.581 -7.336 1.00 87.94 114 ALA A CA 1
ATOM 814 C C . ALA A 1 114 ? -3.248 -5.832 -6.528 1.00 87.94 114 ALA A C 1
ATOM 816 O O . ALA A 1 114 ? -2.368 -6.672 -6.325 1.00 87.94 114 ALA A O 1
ATOM 817 N N . PRO A 1 115 ? -4.488 -5.987 -6.064 1.00 83.81 115 PRO A N 1
ATOM 818 C CA . PRO A 1 115 ? -4.876 -7.211 -5.394 1.00 83.81 115 PRO A CA 1
ATOM 819 C C . PRO A 1 115 ? -4.808 -8.393 -6.378 1.00 83.81 115 PRO A C 1
ATOM 821 O O . PRO A 1 115 ? -5.042 -8.236 -7.578 1.00 83.81 115 PRO A O 1
ATOM 824 N N . ARG A 1 116 ? -4.451 -9.582 -5.885 1.00 79.25 116 ARG A N 1
ATOM 825 C CA . ARG A 1 116 ? -4.413 -10.805 -6.700 1.00 79.25 116 ARG A CA 1
ATOM 826 C C . ARG A 1 116 ? -5.807 -11.129 -7.250 1.00 79.25 116 ARG A C 1
ATOM 828 O O . ARG A 1 116 ? -6.767 -11.167 -6.490 1.00 79.25 116 ARG A O 1
ATOM 835 N N . GLU A 1 117 ? -5.901 -11.420 -8.548 1.00 71.00 117 GLU A N 1
ATOM 836 C CA . GLU A 1 117 ? -7.164 -11.850 -9.163 1.00 71.00 117 GLU A CA 1
ATOM 837 C C . GLU A 1 117 ? -7.625 -13.219 -8.633 1.00 71.00 117 GLU A C 1
ATOM 839 O O . GLU A 1 117 ? -6.811 -14.119 -8.410 1.00 71.00 117 GLU A O 1
ATOM 844 N N . GLY A 1 118 ? -8.939 -13.367 -8.440 1.00 71.50 118 GLY A N 1
ATOM 845 C CA . GLY A 1 118 ? -9.579 -14.547 -7.854 1.00 71.50 118 GLY A CA 1
ATOM 846 C C . GLY A 1 118 ? -10.811 -14.174 -7.026 1.00 71.50 118 GLY A C 1
ATOM 847 O O . GLY A 1 118 ? -11.435 -13.138 -7.276 1.00 71.50 118 GLY A O 1
ATOM 848 N N . ASP A 1 119 ? -11.131 -14.999 -6.026 1.00 66.88 119 ASP A N 1
ATOM 849 C CA . ASP A 1 119 ? -12.148 -14.682 -5.018 1.00 66.88 119 ASP A CA 1
ATOM 850 C C . ASP A 1 119 ? -11.674 -13.508 -4.152 1.00 66.88 119 ASP A C 1
ATOM 852 O O . ASP A 1 119 ? -10.623 -13.591 -3.511 1.00 66.88 119 ASP A O 1
ATOM 856 N N . ARG A 1 120 ? -12.455 -12.420 -4.128 1.00 74.06 120 ARG A N 1
ATOM 857 C CA . ARG A 1 120 ? -12.175 -11.219 -3.329 1.00 74.06 120 ARG A CA 1
ATOM 858 C C . ARG A 1 120 ? -12.093 -11.592 -1.844 1.00 74.06 120 ARG A C 1
ATOM 860 O O . ARG A 1 120 ? -13.104 -12.026 -1.284 1.00 74.06 120 ARG A O 1
ATOM 867 N N . PRO A 1 121 ? -10.939 -11.393 -1.183 1.00 74.44 121 PRO A N 1
ATOM 868 C CA . PRO A 1 121 ? -10.854 -11.572 0.253 1.00 74.44 121 PRO A CA 1
ATOM 869 C C . PRO A 1 121 ? -11.817 -10.658 0.992 1.00 74.44 121 PRO A C 1
ATOM 871 O O . PRO A 1 121 ? -12.002 -9.495 0.623 1.00 74.44 121 PRO A O 1
ATOM 874 N N . SER A 1 122 ? -12.426 -11.191 2.048 1.00 72.94 122 SER A N 1
ATOM 875 C CA . SER A 1 122 ? -13.398 -10.461 2.868 1.00 72.94 122 SER A CA 1
ATOM 876 C C . SER A 1 122 ? -12.810 -9.179 3.465 1.00 72.94 122 SER A C 1
ATOM 878 O O . SER A 1 122 ? -13.508 -8.181 3.631 1.00 72.94 122 SER A O 1
ATOM 880 N N . GLU A 1 123 ? -11.505 -9.175 3.695 1.00 73.25 123 GLU A N 1
ATOM 881 C CA . GLU A 1 123 ? -10.697 -8.077 4.195 1.00 73.25 123 GLU A CA 1
ATOM 882 C C . GLU A 1 123 ? -10.641 -6.913 3.193 1.00 73.25 123 GLU A C 1
ATOM 884 O O . GLU A 1 123 ? -10.598 -5.755 3.600 1.00 73.25 123 GLU A O 1
ATOM 889 N N . LEU A 1 124 ? -10.766 -7.193 1.889 1.00 77.06 124 LEU A N 1
ATOM 890 C CA . LEU A 1 124 ? -10.817 -6.181 0.829 1.00 77.06 124 LEU A CA 1
ATOM 891 C C . LEU A 1 124 ? -12.222 -5.599 0.607 1.00 77.06 124 LEU A C 1
ATOM 893 O O . LEU A 1 124 ? -12.404 -4.754 -0.270 1.00 77.06 124 LEU A O 1
ATOM 897 N N . SER A 1 125 ? -13.233 -6.017 1.378 1.00 75.25 125 SER A N 1
ATOM 898 C CA . SER A 1 125 ? -14.614 -5.496 1.276 1.00 75.25 125 SER A CA 1
ATOM 899 C C . SER A 1 125 ? -14.727 -4.021 1.659 1.00 75.25 125 SER A C 1
ATOM 901 O O . SER A 1 125 ? -15.664 -3.350 1.248 1.00 75.25 125 SER A O 1
ATOM 903 N N . CYS A 1 126 ? -13.764 -3.512 2.426 1.00 76.06 126 CYS A N 1
ATOM 904 C CA . CYS A 1 126 ? -13.655 -2.096 2.766 1.00 76.06 126 CYS A CA 1
ATOM 905 C C . CYS A 1 126 ? -13.129 -1.212 1.634 1.00 76.06 126 CYS A C 1
ATOM 907 O O . CYS A 1 126 ? -12.971 -0.016 1.865 1.00 76.06 126 CYS A O 1
ATOM 909 N N . GLY A 1 127 ? -12.808 -1.788 0.468 1.00 70.69 127 GLY A N 1
ATOM 910 C CA . GLY A 1 127 ? -12.359 -1.051 -0.712 1.00 70.69 127 GLY A CA 1
ATOM 911 C C . GLY A 1 127 ? -13.314 0.074 -1.127 1.00 70.69 127 GLY A C 1
ATOM 912 O O . GLY A 1 127 ? -14.392 0.233 -0.554 1.00 70.69 127 GLY A O 1
ATOM 913 N N . CYS A 1 128 ? -12.858 0.862 -2.101 1.00 66.06 128 CYS A N 1
ATOM 914 C CA . CYS A 1 128 ? -13.619 1.950 -2.702 1.00 66.06 128 CYS A CA 1
ATOM 915 C C . CYS A 1 128 ? -15.076 1.555 -3.037 1.00 66.06 128 CYS A C 1
ATOM 917 O O . CYS A 1 128 ? -15.927 2.459 -2.939 1.00 66.06 128 CYS A O 1
#

Foldseek 3Di:
DDDDDDPPPDPPPPPPVPPVPLPPPPPLAQDLVLCLQFQVFAPAWDQPQQGRVLTFHKWWFADACVVEPDGHALRTHGNQVSGPRGNVSHDHPSSLSSLQWDWDADPPRITMTGHDHDPHRPSRSSHD

Radius of gyration: 18.84 Å; chains: 1; bounding box: 31×58×60 Å

pLDDT: mean 75.12, std 17.81, range [38.06, 94.19]